Protein AF-A0A9E1ZKT2-F1 (afdb_monomer)

Structure (mmCIF, N/CA/C/O backbone):
data_AF-A0A9E1ZKT2-F1
#
_entry.id   AF-A0A9E1ZKT2-F1
#
loop_
_atom_site.group_PDB
_atom_site.id
_atom_site.type_symbol
_atom_site.label_atom_id
_atom_site.label_alt_id
_atom_site.label_comp_id
_atom_site.label_asym_id
_atom_site.label_entity_id
_atom_site.label_seq_id
_atom_site.pdbx_PDB_ins_code
_atom_site.Cartn_x
_atom_site.Cartn_y
_atom_site.Cartn_z
_atom_site.occupancy
_atom_site.B_iso_or_equiv
_atom_site.auth_seq_id
_atom_site.auth_comp_id
_atom_site.auth_asym_id
_atom_site.auth_atom_id
_atom_site.pdbx_PDB_model_num
ATOM 1 N N . ASN A 1 1 ? 23.800 2.051 -20.774 1.00 51.44 1 ASN A N 1
ATOM 2 C CA . ASN A 1 1 ? 23.208 1.427 -19.573 1.00 51.44 1 ASN A CA 1
ATOM 3 C C . ASN A 1 1 ? 21.842 2.068 -19.344 1.00 51.44 1 ASN A C 1
ATOM 5 O O . ASN A 1 1 ? 21.620 2.663 -18.301 1.00 51.44 1 ASN A O 1
ATOM 9 N N . GLU A 1 2 ? 20.989 2.055 -20.373 1.00 48.19 2 GLU A N 1
ATOM 10 C CA . GLU A 1 2 ? 19.715 2.800 -20.393 1.00 48.19 2 GLU A CA 1
ATOM 11 C C . GLU A 1 2 ? 18.655 2.097 -19.530 1.00 48.19 2 GLU A C 1
ATOM 13 O O . GLU A 1 2 ? 17.972 2.752 -18.752 1.00 48.19 2 GLU A O 1
ATOM 18 N N . ASP A 1 3 ? 18.660 0.760 -19.500 1.00 53.16 3 ASP A N 1
ATOM 19 C CA . ASP A 1 3 ? 17.770 -0.042 -18.644 1.00 53.16 3 ASP A CA 1
ATOM 20 C C . ASP A 1 3 ? 18.011 0.137 -17.132 1.00 53.16 3 ASP A C 1
ATOM 22 O O . ASP A 1 3 ? 17.152 -0.196 -16.320 1.00 53.16 3 ASP A O 1
ATOM 26 N N . ALA A 1 4 ? 19.167 0.671 -16.715 1.00 54.53 4 ALA A N 1
ATOM 27 C CA . ALA A 1 4 ? 19.498 0.837 -15.295 1.00 54.53 4 ALA A CA 1
ATOM 28 C C . ALA A 1 4 ? 18.676 1.932 -14.588 1.00 54.53 4 ALA A C 1
ATOM 30 O O . ALA A 1 4 ? 18.774 2.070 -13.370 1.00 54.53 4 ALA A O 1
ATOM 31 N N . LEU A 1 5 ? 17.889 2.713 -15.334 1.00 62.78 5 LEU A N 1
ATOM 32 C CA . LEU A 1 5 ? 17.050 3.787 -14.799 1.00 62.78 5 LEU A CA 1
ATOM 33 C C . LEU A 1 5 ? 15.563 3.413 -14.708 1.00 62.78 5 LEU A C 1
ATOM 35 O O . LEU A 1 5 ? 14.783 4.209 -14.175 1.00 62.78 5 LEU A O 1
ATOM 39 N N . SER A 1 6 ? 15.190 2.224 -15.193 1.00 75.88 6 SER A N 1
ATOM 40 C CA . SER A 1 6 ? 13.821 1.713 -15.169 1.00 75.88 6 SER A CA 1
ATOM 41 C C . SER A 1 6 ? 13.638 0.686 -14.055 1.00 75.88 6 SER A C 1
ATOM 43 O O . SER A 1 6 ? 14.309 -0.347 -14.014 1.00 75.88 6 SER A O 1
ATOM 45 N N . GLN A 1 7 ? 12.759 0.984 -13.101 1.00 82.06 7 GLN A N 1
ATOM 46 C CA . GLN A 1 7 ? 12.584 0.158 -11.906 1.00 82.06 7 GLN A CA 1
ATOM 47 C C . GLN A 1 7 ? 11.192 0.295 -11.303 1.00 82.06 7 GLN A C 1
ATOM 49 O O . GLN A 1 7 ? 10.566 1.356 -11.367 1.00 82.06 7 GLN A O 1
ATOM 54 N N . TYR A 1 8 ? 10.748 -0.767 -10.636 1.00 85.44 8 TYR A N 1
ATOM 55 C CA . TYR A 1 8 ? 9.646 -0.661 -9.688 1.00 85.44 8 TYR A CA 1
ATOM 56 C C . TYR A 1 8 ? 10.175 -0.194 -8.334 1.00 85.44 8 TYR A C 1
ATOM 58 O O . TYR A 1 8 ? 11.250 -0.592 -7.885 1.00 85.44 8 TYR A O 1
ATOM 66 N N . LEU A 1 9 ? 9.407 0.658 -7.675 1.00 85.19 9 LEU A N 1
ATOM 67 C CA . LEU A 1 9 ? 9.741 1.275 -6.409 1.00 85.19 9 LEU A CA 1
ATOM 68 C C . LEU A 1 9 ? 8.637 0.969 -5.407 1.00 85.19 9 LEU A C 1
ATOM 70 O O . LEU A 1 9 ? 7.465 1.243 -5.649 1.00 85.19 9 LEU A O 1
ATOM 74 N N . VAL A 1 10 ? 9.032 0.436 -4.260 1.00 85.88 10 VAL A N 1
ATOM 75 C CA . VAL A 1 10 ? 8.166 0.279 -3.099 1.00 85.88 10 VAL A CA 1
ATOM 76 C C . VAL A 1 10 ? 8.686 1.226 -2.031 1.00 85.88 10 VAL A C 1
ATOM 78 O O . VAL A 1 10 ? 9.847 1.137 -1.635 1.00 85.88 10 VAL A O 1
ATOM 81 N N . ILE A 1 11 ? 7.849 2.148 -1.569 1.00 84.19 11 ILE A N 1
ATOM 82 C CA . ILE A 1 11 ? 8.196 3.097 -0.515 1.00 84.19 11 ILE A CA 1
ATOM 83 C C . ILE A 1 11 ? 7.342 2.791 0.705 1.00 84.19 11 ILE A C 1
ATOM 85 O O . ILE A 1 11 ? 6.125 2.932 0.665 1.00 84.19 11 ILE A O 1
ATOM 89 N N . ALA A 1 12 ? 7.980 2.401 1.800 1.00 84.12 12 ALA A N 1
ATOM 90 C CA . ALA A 1 12 ? 7.329 2.253 3.089 1.00 84.12 12 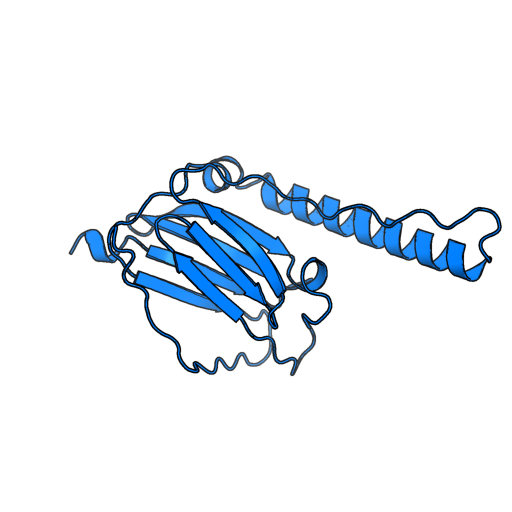ALA A CA 1
ATOM 91 C C . ALA A 1 12 ? 7.573 3.507 3.928 1.00 84.12 12 ALA A C 1
ATOM 93 O O . ALA A 1 12 ? 8.721 3.875 4.179 1.00 84.12 12 ALA A O 1
ATOM 94 N N . THR A 1 13 ? 6.510 4.161 4.387 1.00 81.31 13 THR A N 1
ATOM 95 C CA . THR A 1 13 ? 6.612 5.344 5.244 1.00 81.31 13 THR A CA 1
ATOM 96 C C . THR A 1 13 ? 5.864 5.130 6.552 1.00 81.31 13 THR A C 1
ATOM 98 O O . THR A 1 13 ? 4.819 4.480 6.598 1.00 81.31 13 THR A O 1
ATOM 101 N N . ARG A 1 14 ? 6.403 5.697 7.637 1.00 72.38 14 ARG A N 1
ATOM 102 C CA . ARG A 1 14 ? 5.731 5.763 8.948 1.00 72.38 14 ARG A CA 1
ATOM 103 C C . ARG A 1 14 ? 4.953 7.063 9.183 1.00 72.38 14 ARG A C 1
ATOM 105 O O . ARG A 1 14 ? 4.427 7.247 10.276 1.00 72.38 14 ARG A O 1
ATOM 112 N N . GLY A 1 15 ? 4.880 7.956 8.197 1.00 65.00 15 GLY A N 1
ATOM 113 C CA . GLY A 1 15 ? 4.110 9.196 8.322 1.00 65.00 15 GLY A CA 1
ATOM 114 C C . GLY A 1 15 ? 2.617 8.903 8.497 1.00 65.00 15 GLY A C 1
ATOM 115 O O . GLY A 1 15 ? 2.077 8.006 7.851 1.00 65.00 15 GLY A O 1
ATOM 116 N N . ALA A 1 16 ? 1.946 9.649 9.377 1.00 65.75 16 ALA A N 1
ATOM 117 C CA . ALA A 1 16 ? 0.506 9.547 9.627 1.00 65.75 16 ALA A CA 1
ATOM 118 C C . ALA A 1 16 ? -0.011 8.105 9.874 1.00 65.75 16 ALA A C 1
ATOM 120 O O . ALA A 1 16 ? 0.273 7.525 10.919 1.00 65.75 16 ALA A O 1
ATOM 121 N N . ASN A 1 17 ? -0.785 7.539 8.938 1.00 66.69 17 ASN A N 1
ATOM 122 C CA . ASN A 1 17 ? -1.392 6.204 9.051 1.00 66.69 17 ASN A CA 1
ATOM 123 C C . ASN A 1 17 ? -0.498 5.097 8.469 1.00 66.69 17 ASN A C 1
ATOM 125 O O . ASN A 1 17 ? -0.950 3.970 8.313 1.00 66.69 17 ASN A O 1
ATOM 129 N N . GLY A 1 18 ? 0.760 5.392 8.147 1.00 78.06 18 GLY A N 1
ATOM 130 C CA . GLY A 1 18 ? 1.648 4.436 7.503 1.00 78.06 18 GLY A CA 1
ATOM 131 C C . GLY A 1 18 ? 1.248 4.179 6.054 1.00 78.06 18 GLY A C 1
ATOM 132 O O . GLY A 1 18 ? 0.132 3.750 5.756 1.00 78.06 18 GLY A O 1
ATOM 133 N N . HIS A 1 19 ? 2.174 4.440 5.144 1.00 83.88 19 HIS A N 1
ATOM 134 C CA . HIS A 1 19 ? 1.920 4.332 3.714 1.00 83.88 19 HIS A CA 1
ATOM 135 C C . HIS A 1 19 ? 2.828 3.276 3.112 1.00 83.88 19 HIS A C 1
ATOM 137 O O . HIS A 1 19 ? 4.021 3.229 3.423 1.00 83.88 19 HIS A O 1
ATOM 143 N N . ILE A 1 20 ? 2.268 2.460 2.228 1.00 87.62 20 ILE A N 1
ATOM 144 C CA . ILE A 1 20 ? 3.036 1.667 1.281 1.00 87.62 20 ILE A CA 1
ATOM 145 C C . ILE A 1 20 ? 2.709 2.217 -0.098 1.00 87.62 20 ILE A C 1
ATOM 147 O O . ILE A 1 20 ? 1.606 2.045 -0.601 1.00 87.62 20 ILE A O 1
ATOM 151 N N . VAL A 1 21 ? 3.670 2.913 -0.691 1.00 85.62 21 VAL A N 1
ATOM 152 C CA . VAL A 1 21 ? 3.542 3.455 -2.039 1.00 85.62 21 VAL A CA 1
ATOM 153 C C . VAL A 1 21 ? 4.199 2.484 -3.000 1.00 85.62 21 VAL A C 1
ATOM 155 O O . VAL A 1 21 ? 5.368 2.142 -2.830 1.00 85.62 21 VAL A O 1
ATOM 158 N N . PHE A 1 22 ? 3.470 2.066 -4.024 1.00 86.38 22 PHE A N 1
ATOM 159 C CA . PHE A 1 22 ? 4.059 1.403 -5.179 1.00 86.38 22 PHE A CA 1
ATOM 160 C C . PHE A 1 22 ? 4.181 2.402 -6.314 1.00 86.38 22 PHE A C 1
ATOM 162 O O . PHE A 1 22 ? 3.258 3.163 -6.565 1.00 86.38 22 PHE A O 1
ATOM 169 N N . SER A 1 23 ? 5.299 2.408 -7.018 1.00 86.06 23 SER A N 1
ATOM 170 C CA . SER A 1 23 ? 5.522 3.293 -8.150 1.00 86.06 23 SER A CA 1
ATOM 171 C C . SER A 1 23 ? 6.466 2.636 -9.148 1.00 86.06 23 SER A C 1
ATOM 173 O O . SER A 1 23 ? 7.115 1.630 -8.870 1.00 86.06 23 SER A O 1
ATOM 175 N N . SER A 1 24 ? 6.545 3.214 -10.331 1.00 85.69 24 SER A N 1
ATOM 176 C CA . SER A 1 24 ? 7.517 2.893 -11.356 1.00 85.69 24 SER A CA 1
ATOM 177 C C . SER A 1 24 ? 8.297 4.147 -11.693 1.00 85.69 24 SER A C 1
ATOM 179 O O . SER A 1 24 ? 7.773 5.265 -11.710 1.00 85.69 24 SER A O 1
ATOM 181 N N . MET A 1 25 ? 9.571 3.941 -11.965 1.00 84.19 25 MET A N 1
ATOM 182 C CA . MET A 1 25 ? 10.481 4.954 -12.444 1.00 84.19 25 MET A CA 1
ATOM 183 C C . MET A 1 25 ? 10.961 4.516 -13.819 1.00 84.19 25 MET A C 1
ATOM 185 O O . MET A 1 25 ? 11.337 3.362 -13.975 1.00 84.19 25 MET A O 1
ATOM 189 N N . GLU A 1 26 ? 10.923 5.418 -14.793 1.00 82.12 26 GLU A N 1
ATOM 190 C CA . GLU A 1 26 ? 11.485 5.235 -16.135 1.00 82.12 26 GLU A CA 1
ATOM 191 C C . GLU A 1 26 ? 12.383 6.442 -16.406 1.00 82.12 26 GLU A C 1
ATOM 193 O O . GLU A 1 26 ? 11.964 7.585 -16.190 1.00 82.12 26 GLU A O 1
ATOM 198 N N . ASP A 1 27 ? 13.634 6.201 -16.799 1.00 79.06 27 ASP A N 1
ATOM 199 C CA . ASP A 1 27 ? 14.641 7.248 -17.029 1.00 79.06 27 ASP A CA 1
ATOM 200 C C . ASP A 1 27 ? 14.794 8.231 -15.852 1.00 79.06 27 ASP A C 1
ATOM 202 O O . ASP A 1 27 ? 14.941 9.446 -16.024 1.00 79.06 27 ASP A O 1
ATOM 206 N N . GLY A 1 28 ? 14.717 7.714 -14.620 1.00 76.81 28 GLY A N 1
ATOM 207 C CA . GLY A 1 28 ? 14.841 8.517 -13.400 1.00 76.81 28 GLY A CA 1
ATOM 208 C C . GLY A 1 28 ? 13.607 9.360 -13.052 1.00 76.81 28 GLY A C 1
ATOM 209 O O . GLY A 1 28 ? 13.658 10.158 -12.115 1.00 76.81 28 GLY A O 1
ATOM 210 N N . LYS A 1 29 ? 12.492 9.205 -13.777 1.00 79.19 29 LYS A N 1
ATOM 211 C CA . LYS A 1 29 ? 11.237 9.931 -13.537 1.00 79.19 29 LYS A CA 1
ATOM 212 C C . LYS A 1 29 ? 10.153 8.980 -13.056 1.00 79.19 29 LYS A C 1
ATOM 214 O O . LYS A 1 29 ? 9.943 7.936 -13.665 1.00 79.19 29 LYS A O 1
ATOM 219 N N . LEU A 1 30 ? 9.436 9.359 -11.999 1.00 80.25 30 LEU A N 1
ATOM 220 C CA . LEU A 1 30 ? 8.245 8.624 -11.569 1.00 80.25 30 LEU A CA 1
ATOM 221 C C . LEU A 1 30 ? 7.195 8.679 -12.683 1.00 80.25 30 LEU A C 1
ATOM 223 O O . LEU A 1 30 ? 6.882 9.762 -13.183 1.00 80.25 30 LEU A O 1
ATOM 227 N N . ARG A 1 31 ? 6.688 7.513 -13.083 1.00 81.06 31 ARG A N 1
ATOM 228 C CA . ARG A 1 31 ? 5.701 7.387 -14.161 1.00 81.06 31 ARG A CA 1
ATOM 229 C C . ARG A 1 31 ? 4.306 7.156 -13.642 1.00 81.06 31 ARG A C 1
ATOM 231 O O . ARG A 1 31 ? 3.400 7.774 -14.169 1.00 81.06 31 ARG A O 1
ATOM 238 N N . ASN A 1 32 ? 4.161 6.334 -12.610 1.00 83.38 32 ASN A N 1
ATOM 239 C CA . ASN A 1 32 ? 2.885 6.050 -11.966 1.00 83.38 32 ASN A CA 1
ATOM 240 C C . ASN A 1 32 ? 3.026 6.034 -10.441 1.00 83.38 32 ASN A C 1
ATOM 242 O O . ASN A 1 32 ? 4.122 6.206 -9.905 1.00 83.38 32 ASN A O 1
ATOM 246 N N . GLY A 1 33 ? 1.934 5.795 -9.727 1.00 77.62 33 GLY A N 1
ATOM 247 C CA . GLY A 1 33 ? 2.014 5.518 -8.302 1.00 77.62 33 GLY A CA 1
ATOM 248 C C . GLY A 1 33 ? 0.679 5.094 -7.718 1.00 77.62 33 GLY A C 1
ATOM 249 O O . GLY A 1 33 ? -0.353 5.614 -8.114 1.00 77.62 33 GLY A O 1
ATOM 250 N N . ILE A 1 34 ? 0.699 4.182 -6.759 1.00 80.31 34 ILE A N 1
ATOM 251 C CA . ILE A 1 34 ? -0.441 3.836 -5.910 1.00 80.31 34 ILE A CA 1
ATOM 252 C C . ILE A 1 34 ? -0.017 4.130 -4.472 1.00 80.31 34 ILE A C 1
ATOM 254 O O . ILE A 1 34 ? 1.140 3.907 -4.120 1.00 80.31 34 ILE A O 1
ATOM 258 N N . ASP A 1 35 ? -0.934 4.619 -3.645 1.00 82.94 35 ASP A N 1
ATOM 259 C CA . ASP A 1 35 ? -0.679 4.902 -2.232 1.00 82.94 35 ASP A CA 1
ATOM 260 C C . ASP A 1 35 ? -1.635 4.074 -1.370 1.00 82.94 35 ASP A C 1
ATOM 262 O O . ASP A 1 35 ? -2.828 4.375 -1.283 1.00 82.94 35 ASP A O 1
ATOM 266 N N . SER A 1 36 ? -1.109 3.012 -0.761 1.00 86.31 36 SER A N 1
ATOM 267 C CA . SER A 1 36 ? -1.862 2.087 0.081 1.00 86.31 36 SER A CA 1
ATOM 268 C C . SER A 1 36 ? -1.723 2.483 1.556 1.00 86.31 36 SER A C 1
ATOM 270 O O . SER A 1 36 ? -0.626 2.514 2.123 1.00 86.31 36 SER A O 1
ATOM 272 N N . TYR A 1 37 ? -2.854 2.734 2.215 1.00 86.06 37 TYR A N 1
ATOM 273 C CA . TYR A 1 37 ? -2.915 3.164 3.615 1.00 86.06 37 TYR A CA 1
ATOM 274 C C . TYR A 1 37 ? -2.873 1.936 4.532 1.00 86.06 37 TYR A C 1
ATOM 276 O O . TYR A 1 37 ? -3.905 1.374 4.902 1.00 86.06 37 TYR A O 1
ATOM 284 N N . ALA A 1 38 ? -1.665 1.487 4.877 1.00 87.44 38 ALA A N 1
ATOM 285 C CA . ALA A 1 38 ? -1.433 0.164 5.453 1.00 87.44 38 ALA A CA 1
ATOM 286 C C . ALA A 1 38 ? -2.080 -0.046 6.828 1.00 87.44 38 ALA A C 1
ATOM 288 O O . ALA A 1 38 ? -2.637 -1.112 7.057 1.00 87.44 38 ALA A O 1
ATOM 289 N N . ASN A 1 39 ? -2.097 0.955 7.716 1.00 83.81 39 ASN A N 1
ATOM 290 C CA . ASN A 1 39 ? -2.782 0.834 9.016 1.00 83.81 39 ASN A CA 1
ATOM 291 C C . ASN A 1 39 ? -4.296 0.608 8.892 1.00 83.81 39 ASN A C 1
ATOM 293 O O . ASN A 1 39 ? -4.903 0.065 9.808 1.00 83.81 39 ASN A O 1
ATOM 297 N N . TYR A 1 40 ? -4.895 0.995 7.763 1.00 82.62 40 TYR A N 1
ATOM 298 C CA . TYR A 1 40 ? -6.301 0.719 7.487 1.00 82.62 40 TYR A CA 1
ATOM 299 C C . TYR A 1 40 ? -6.510 -0.678 6.881 1.00 82.62 40 TYR A C 1
ATOM 301 O O . TYR A 1 40 ? -7.442 -1.383 7.256 1.00 82.62 40 TYR A O 1
ATOM 309 N N . LEU A 1 41 ? -5.651 -1.075 5.940 1.00 86.69 41 LEU A N 1
ATOM 310 C CA . LEU A 1 41 ? -5.804 -2.315 5.166 1.00 86.69 41 LEU A CA 1
ATOM 311 C C . LEU A 1 41 ? -5.306 -3.554 5.923 1.00 86.69 41 LEU A C 1
ATOM 313 O O . LEU A 1 41 ? -5.808 -4.657 5.725 1.00 86.69 41 LEU A O 1
ATOM 317 N N . ASP A 1 42 ? -4.335 -3.366 6.810 1.00 90.06 42 ASP A N 1
ATOM 318 C CA . ASP A 1 42 ? -3.785 -4.387 7.687 1.00 90.06 42 ASP A CA 1
ATOM 319 C C . ASP A 1 42 ? -3.979 -3.964 9.152 1.00 90.06 42 ASP A C 1
ATOM 321 O O . ASP A 1 42 ? -3.226 -3.131 9.664 1.00 90.06 42 ASP A O 1
ATOM 325 N N . PRO A 1 43 ? -4.936 -4.579 9.871 1.00 85.88 43 PRO A N 1
ATOM 326 C CA . PRO A 1 43 ? -5.206 -4.271 11.276 1.00 85.88 43 PRO A CA 1
ATOM 327 C C . PRO A 1 43 ? -4.014 -4.497 12.217 1.00 85.88 43 PRO A C 1
ATOM 329 O O . PRO A 1 43 ? -4.036 -4.052 13.364 1.00 85.88 43 PRO A O 1
ATOM 332 N N . LYS A 1 44 ? -2.986 -5.234 11.775 1.00 90.25 44 LYS A N 1
ATOM 333 C CA . LYS A 1 44 ? -1.763 -5.482 12.549 1.00 90.25 44 LYS A CA 1
ATOM 334 C C . LYS A 1 44 ? -0.676 -4.455 12.259 1.00 90.25 44 LYS A C 1
ATOM 336 O O . LYS A 1 44 ? 0.349 -4.474 12.941 1.00 90.25 44 LYS A O 1
ATOM 341 N N . PHE A 1 45 ? -0.868 -3.585 11.271 1.00 89.31 45 PHE A N 1
ATOM 342 C CA . PHE A 1 45 ? 0.125 -2.594 10.909 1.00 89.31 45 PHE A CA 1
ATOM 343 C C . PHE A 1 45 ? 0.201 -1.493 11.964 1.00 89.31 45 PHE A C 1
ATOM 345 O O . PHE A 1 45 ? -0.789 -0.856 12.316 1.00 89.31 45 PHE A O 1
ATOM 352 N N . GLN A 1 46 ? 1.405 -1.247 12.460 1.00 88.06 46 GLN A N 1
ATOM 353 C CA . GLN A 1 46 ? 1.654 -0.362 13.590 1.00 88.06 46 GLN A CA 1
ATOM 354 C C . GLN A 1 46 ? 2.530 0.821 13.179 1.00 88.06 46 GLN A C 1
ATOM 356 O O . GLN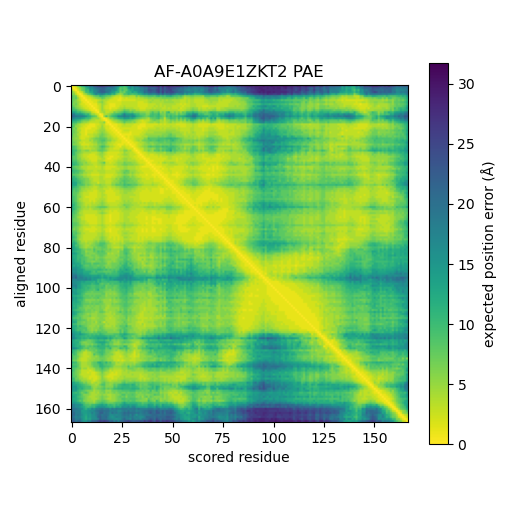 A 1 46 ? 3.630 0.643 12.659 1.00 88.06 46 GLN A O 1
ATOM 361 N N . VAL A 1 47 ? 2.058 2.044 13.424 1.00 82.94 47 VAL A N 1
ATOM 362 C CA . VAL A 1 47 ? 2.769 3.279 13.046 1.00 82.94 47 VAL A CA 1
ATOM 363 C C . VAL A 1 47 ? 3.619 3.856 14.174 1.00 82.94 47 VAL A C 1
ATOM 365 O O . VAL A 1 47 ? 4.411 4.760 13.929 1.00 82.94 47 VAL A O 1
ATOM 368 N N . GLN A 1 48 ? 3.496 3.360 15.406 1.00 83.00 48 GLN A N 1
ATOM 369 C CA . GLN A 1 48 ? 4.200 3.883 16.579 1.00 83.00 48 GLN A CA 1
ATOM 370 C C . GLN A 1 48 ? 5.706 3.580 16.582 1.00 83.00 48 GLN A C 1
ATOM 372 O O . GLN A 1 48 ? 6.197 2.697 15.879 1.00 83.00 48 GLN A O 1
ATOM 377 N N . ASN A 1 49 ? 6.461 4.335 17.386 1.00 80.44 49 ASN A N 1
ATOM 378 C CA . ASN A 1 49 ? 7.905 4.136 17.516 1.00 80.44 49 ASN A CA 1
ATOM 379 C C . ASN A 1 49 ? 8.206 2.748 18.095 1.00 80.44 49 ASN A C 1
ATOM 381 O O . ASN A 1 49 ? 7.540 2.304 19.027 1.00 80.44 49 ASN A O 1
ATOM 385 N N . GLY A 1 50 ? 9.218 2.077 17.538 1.00 80.75 50 GLY A N 1
ATOM 386 C CA . GLY A 1 50 ? 9.594 0.714 17.927 1.00 80.75 50 GLY A CA 1
ATOM 387 C C . GLY A 1 50 ? 8.699 -0.390 17.351 1.00 80.75 50 GLY A C 1
ATOM 388 O O . GLY A 1 50 ? 8.965 -1.563 17.604 1.00 80.75 50 GLY A O 1
ATOM 389 N N . ALA A 1 51 ? 7.670 -0.051 16.565 1.00 85.69 51 ALA A N 1
ATOM 390 C CA . ALA A 1 51 ? 6.861 -1.041 15.866 1.00 85.69 51 ALA A CA 1
ATOM 391 C C . ALA A 1 51 ? 7.691 -1.820 14.834 1.00 85.69 51 ALA A C 1
ATOM 393 O O . ALA A 1 51 ? 8.539 -1.258 14.141 1.00 85.69 51 ALA A O 1
ATOM 394 N N . THR A 1 52 ? 7.397 -3.113 14.705 1.00 87.62 52 THR A N 1
ATOM 395 C CA . THR A 1 52 ? 7.947 -3.972 13.652 1.00 87.62 52 THR A CA 1
ATOM 396 C C . THR A 1 52 ? 6.813 -4.386 12.729 1.00 87.62 52 THR A C 1
ATOM 398 O O . THR A 1 52 ? 5.909 -5.101 13.151 1.00 87.62 52 THR A O 1
ATOM 401 N N . ASN A 1 53 ? 6.885 -3.960 11.469 1.00 87.19 53 ASN A N 1
ATOM 402 C CA . ASN A 1 53 ? 5.978 -4.401 10.415 1.00 87.19 53 ASN A CA 1
ATOM 403 C C . ASN A 1 53 ? 6.751 -5.246 9.409 1.00 87.19 53 ASN A C 1
ATOM 405 O O . ASN A 1 53 ? 7.897 -4.939 9.081 1.00 87.19 53 ASN A O 1
ATOM 409 N N . ARG A 1 54 ? 6.117 -6.297 8.897 1.00 89.56 54 ARG A N 1
ATOM 410 C CA . ARG A 1 54 ? 6.668 -7.103 7.804 1.00 89.56 54 ARG A CA 1
ATOM 411 C C . ARG A 1 54 ? 6.089 -6.612 6.495 1.00 89.56 54 ARG A C 1
ATOM 413 O O . ARG A 1 54 ? 4.874 -6.530 6.391 1.00 89.56 54 ARG A O 1
ATOM 420 N N . LEU A 1 55 ? 6.938 -6.342 5.513 1.00 87.62 55 LEU A N 1
ATOM 421 C CA . LEU A 1 55 ? 6.535 -6.017 4.149 1.00 87.62 55 LEU A CA 1
ATOM 422 C C . LEU A 1 55 ? 6.960 -7.159 3.228 1.00 87.62 55 LEU A C 1
ATOM 424 O O . LEU A 1 55 ? 8.077 -7.664 3.321 1.00 87.62 55 LEU A O 1
ATOM 428 N N . THR A 1 56 ? 6.069 -7.582 2.342 1.00 87.94 56 THR A N 1
ATOM 429 C CA . THR A 1 56 ? 6.376 -8.579 1.317 1.00 87.94 56 THR A CA 1
ATOM 430 C C . THR A 1 56 ? 5.748 -8.145 0.008 1.00 87.94 56 THR A C 1
ATOM 432 O O . THR A 1 56 ? 4.569 -7.809 -0.034 1.00 87.94 56 THR A O 1
ATOM 435 N N . VAL A 1 57 ? 6.538 -8.166 -1.062 1.00 85.50 57 VAL A N 1
ATOM 436 C CA . VAL A 1 57 ? 6.059 -7.905 -2.419 1.00 85.50 57 VAL A CA 1
ATOM 437 C C . VAL A 1 57 ? 6.350 -9.129 -3.270 1.00 85.50 57 VAL A C 1
ATOM 439 O O . VAL A 1 57 ? 7.476 -9.630 -3.297 1.00 85.50 57 VAL A O 1
ATOM 442 N N . VAL A 1 58 ? 5.308 -9.633 -3.921 1.00 84.62 58 VAL A N 1
ATOM 443 C CA . VAL A 1 58 ? 5.337 -10.846 -4.738 1.00 84.62 58 VAL A CA 1
ATOM 444 C C . VAL A 1 58 ? 5.059 -10.458 -6.181 1.00 84.62 58 VAL A C 1
ATOM 446 O O . VAL A 1 58 ? 3.973 -9.969 -6.476 1.00 84.62 58 VAL A O 1
ATOM 449 N N . GLY A 1 59 ? 6.025 -10.681 -7.071 1.00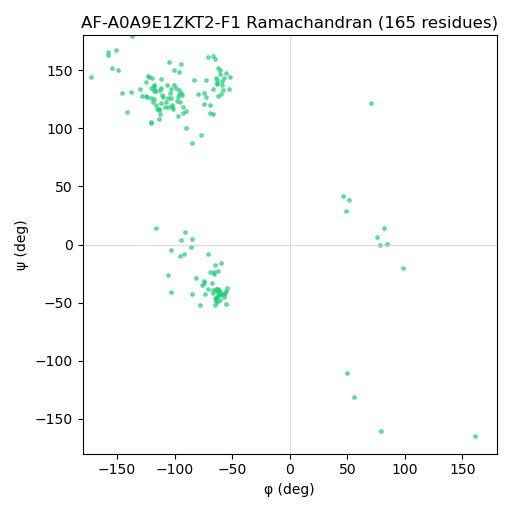 80.69 59 GLY A N 1
ATOM 450 C CA . GLY A 1 59 ? 5.835 -10.532 -8.515 1.00 80.69 59 GLY A CA 1
ATOM 451 C C . GLY A 1 59 ? 5.482 -11.871 -9.165 1.00 80.69 59 GLY A C 1
ATOM 452 O O . GLY A 1 59 ? 6.166 -12.865 -8.933 1.00 80.69 59 GLY A O 1
ATOM 453 N N . ARG A 1 60 ? 4.422 -11.922 -9.977 1.00 82.88 60 ARG A N 1
ATOM 454 C CA . ARG A 1 60 ? 4.058 -13.082 -10.810 1.00 82.88 60 ARG A CA 1
ATOM 455 C C . ARG A 1 60 ? 3.542 -12.596 -12.160 1.00 82.88 60 ARG A C 1
ATOM 457 O O . ARG A 1 60 ? 2.478 -11.982 -12.221 1.00 82.88 60 ARG A O 1
ATOM 464 N N . GLY A 1 61 ? 4.275 -12.885 -13.236 1.00 81.62 61 GLY A N 1
ATOM 465 C CA . GLY A 1 61 ? 3.977 -12.305 -14.547 1.00 81.62 61 GLY A CA 1
ATOM 466 C C . GLY A 1 61 ? 3.966 -10.775 -14.464 1.00 81.62 61 GLY A C 1
ATOM 467 O O . GLY A 1 61 ? 4.864 -10.180 -13.875 1.00 81.62 61 GLY A O 1
ATOM 468 N N . ASN A 1 62 ? 2.927 -10.130 -14.992 1.00 84.25 62 ASN A N 1
ATOM 469 C CA . ASN A 1 62 ? 2.756 -8.677 -14.910 1.00 84.25 62 ASN A CA 1
ATOM 470 C C . ASN A 1 62 ? 2.089 -8.191 -13.609 1.00 84.25 62 ASN A C 1
ATOM 472 O O . ASN A 1 62 ? 1.829 -6.998 -13.483 1.00 84.25 62 ASN A O 1
ATOM 476 N N . THR A 1 63 ? 1.819 -9.071 -12.644 1.00 85.12 63 THR A N 1
ATOM 477 C CA . THR A 1 63 ? 1.130 -8.708 -11.401 1.00 85.12 63 THR A CA 1
ATOM 478 C C . THR A 1 63 ? 2.104 -8.617 -10.236 1.00 85.12 63 THR A C 1
ATOM 480 O O . THR A 1 63 ? 2.861 -9.548 -9.961 1.00 85.12 63 THR A O 1
ATOM 483 N N . LEU A 1 64 ? 2.035 -7.512 -9.500 1.00 86.06 64 LEU A N 1
ATOM 484 C CA . LEU A 1 64 ? 2.705 -7.308 -8.224 1.00 86.06 64 LEU A CA 1
ATOM 485 C C . LEU A 1 64 ? 1.6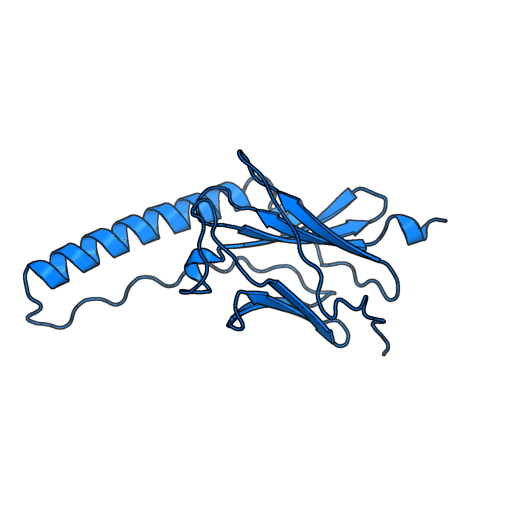65 -7.285 -7.108 1.00 86.06 64 LEU A C 1
ATOM 487 O O . LEU A 1 64 ? 0.703 -6.527 -7.158 1.00 86.06 64 LEU A O 1
ATOM 491 N N . THR A 1 65 ? 1.857 -8.105 -6.083 1.00 89.06 65 THR A N 1
ATOM 492 C CA . THR A 1 65 ? 0.970 -8.171 -4.916 1.00 89.06 65 THR A CA 1
ATOM 493 C C . THR A 1 65 ? 1.724 -7.748 -3.668 1.00 89.06 65 THR A C 1
ATOM 495 O O . THR A 1 65 ? 2.835 -8.221 -3.417 1.00 89.06 65 THR A O 1
ATOM 498 N N . ILE A 1 66 ? 1.120 -6.859 -2.886 1.00 89.56 66 ILE A N 1
ATOM 499 C CA . ILE A 1 66 ? 1.739 -6.216 -1.730 1.00 89.56 66 ILE A CA 1
ATOM 500 C C . ILE A 1 66 ? 1.066 -6.726 -0.464 1.00 89.56 66 ILE A C 1
ATOM 502 O O . ILE A 1 66 ? -0.158 -6.690 -0.329 1.00 89.56 66 ILE A O 1
ATOM 506 N N . PHE A 1 67 ? 1.887 -7.173 0.479 1.00 91.19 67 PHE A N 1
ATOM 507 C CA . PHE A 1 67 ? 1.449 -7.681 1.766 1.00 91.19 67 PHE A CA 1
ATOM 508 C C . PHE A 1 67 ? 2.129 -6.933 2.903 1.00 91.19 67 PHE A C 1
ATOM 510 O O . PHE A 1 67 ? 3.346 -6.730 2.876 1.00 91.19 67 PHE A O 1
ATOM 517 N N . THR A 1 68 ? 1.370 -6.642 3.954 1.00 91.75 68 THR A N 1
ATOM 518 C CA . THR A 1 68 ? 1.924 -6.267 5.255 1.00 91.75 68 THR A CA 1
ATOM 519 C C . THR A 1 68 ? 1.474 -7.244 6.325 1.00 91.75 68 THR A C 1
ATOM 521 O O . THR A 1 68 ? 0.332 -7.684 6.336 1.00 91.75 68 THR A O 1
ATOM 524 N N . ASN A 1 69 ? 2.398 -7.680 7.182 1.00 92.50 69 ASN A N 1
ATOM 525 C CA . ASN A 1 69 ? 2.141 -8.640 8.266 1.00 92.50 69 ASN A CA 1
ATOM 526 C C . ASN A 1 69 ? 1.368 -9.912 7.833 1.00 92.50 69 ASN A C 1
ATOM 528 O O . ASN A 1 69 ? 0.677 -10.540 8.640 1.00 92.50 69 ASN A O 1
ATOM 532 N N . GLY A 1 70 ? 1.518 -10.315 6.564 1.00 91.00 70 GLY A N 1
ATOM 533 C CA . GLY A 1 70 ? 0.829 -11.454 5.945 1.00 91.00 70 GLY A CA 1
ATOM 534 C C . GLY A 1 70 ? -0.574 -11.160 5.393 1.00 91.00 70 GLY A C 1
ATOM 535 O O . GLY A 1 70 ? -1.200 -12.067 4.855 1.00 91.00 70 GLY A O 1
ATOM 536 N N . VAL A 1 71 ? -1.066 -9.927 5.505 1.00 92.88 71 VAL A N 1
ATOM 537 C CA . VAL A 1 71 ? -2.329 -9.444 4.932 1.00 92.88 71 VAL A CA 1
ATOM 538 C C . VAL A 1 71 ? -2.047 -8.805 3.576 1.00 92.88 71 VAL A C 1
ATOM 540 O O . VAL A 1 71 ? -1.165 -7.957 3.475 1.00 92.88 71 VAL A O 1
ATOM 543 N N . GLN A 1 72 ? -2.771 -9.212 2.531 1.00 92.88 72 GLN A N 1
ATOM 544 C CA . GLN A 1 72 ? -2.709 -8.541 1.231 1.00 92.88 72 GLN A CA 1
ATOM 545 C C . GLN A 1 72 ? -3.355 -7.164 1.362 1.00 92.88 72 GLN A C 1
ATOM 547 O O . GLN A 1 72 ? -4.536 -7.078 1.688 1.00 92.88 72 GLN A O 1
ATOM 552 N N . ILE A 1 73 ? -2.588 -6.111 1.096 1.00 89.94 73 ILE A N 1
ATOM 553 C CA . ILE A 1 73 ? -3.081 -4.733 1.159 1.00 89.94 73 ILE A CA 1
ATOM 554 C C . ILE A 1 73 ? -3.295 -4.136 -0.228 1.00 89.94 73 ILE A C 1
ATOM 556 O O . ILE A 1 73 ? -4.131 -3.255 -0.372 1.00 89.94 73 ILE A O 1
ATOM 560 N N . ASP A 1 74 ? -2.581 -4.615 -1.250 1.00 88.88 74 ASP A N 1
ATOM 561 C CA . ASP A 1 74 ? -2.747 -4.084 -2.601 1.00 88.88 74 ASP A CA 1
ATOM 562 C C . ASP A 1 74 ? -2.295 -5.053 -3.697 1.00 88.88 74 ASP A C 1
ATOM 564 O O . ASP A 1 74 ? -1.589 -6.039 -3.445 1.00 88.88 74 ASP A O 1
ATOM 568 N N . GLN A 1 75 ? -2.701 -4.754 -4.928 1.00 88.81 75 GLN A N 1
ATOM 569 C CA . GLN A 1 75 ? -2.292 -5.450 -6.136 1.00 88.81 75 GLN A CA 1
ATOM 570 C C . GLN A 1 75 ? -2.192 -4.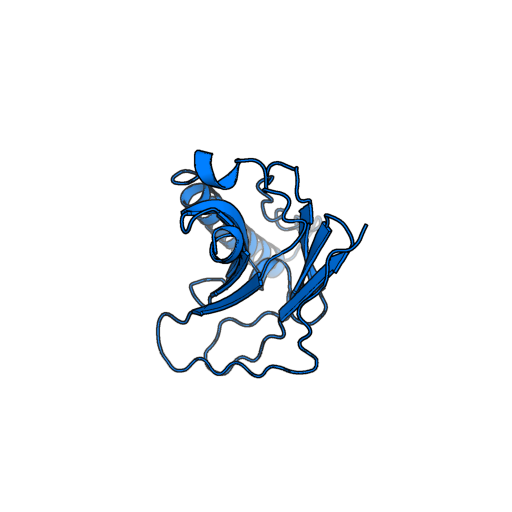477 -7.314 1.00 88.81 75 GLN A C 1
ATOM 572 O O . GLN A 1 75 ? -3.140 -3.766 -7.630 1.00 88.81 75 GLN A O 1
ATOM 577 N N . VAL A 1 76 ? -1.066 -4.526 -8.021 1.00 85.25 76 VAL A N 1
ATOM 578 C CA . VAL A 1 76 ? -0.808 -3.738 -9.227 1.00 85.25 76 VAL A CA 1
ATOM 579 C C . VAL A 1 76 ? -0.606 -4.666 -10.403 1.00 85.25 76 VAL A C 1
ATOM 581 O O . VAL A 1 76 ? 0.152 -5.629 -10.313 1.00 85.25 76 VAL A O 1
ATOM 584 N N . VAL A 1 77 ? -1.253 -4.353 -11.517 1.00 86.19 77 VAL A N 1
ATOM 585 C CA . VAL A 1 77 ? -1.038 -5.032 -12.791 1.00 86.19 77 VAL A CA 1
ATOM 586 C C . VAL A 1 77 ? -0.295 -4.067 -13.705 1.00 86.19 77 VAL A C 1
ATOM 588 O O . VAL A 1 77 ? -0.764 -2.971 -14.001 1.00 86.19 77 VAL A O 1
ATO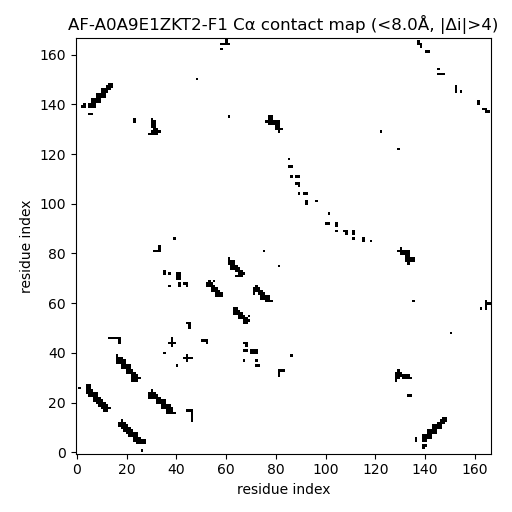M 591 N N . ALA A 1 78 ? 0.907 -4.445 -14.123 1.00 83.25 78 ALA A N 1
ATOM 592 C CA . ALA A 1 78 ? 1.654 -3.686 -15.107 1.00 83.25 78 ALA A CA 1
ATOM 593 C C . ALA A 1 78 ? 0.935 -3.734 -16.464 1.00 83.25 78 ALA A C 1
ATOM 595 O O . ALA A 1 78 ? 0.493 -4.798 -16.908 1.00 83.25 78 ALA A O 1
ATOM 596 N N . GLY A 1 79 ? 0.823 -2.571 -17.100 1.00 81.50 79 GLY A N 1
ATOM 597 C CA . GLY A 1 79 ? -0.048 -2.296 -18.241 1.00 81.50 79 GLY A CA 1
ATOM 598 C C . GLY A 1 79 ? -1.362 -1.606 -17.860 1.00 81.50 79 GLY A C 1
ATOM 599 O O . GLY A 1 79 ? -1.943 -0.937 -18.708 1.00 81.50 79 GLY A O 1
ATOM 600 N N . ASP A 1 80 ? -1.796 -1.689 -16.597 1.00 82.81 80 ASP A N 1
ATOM 601 C CA . ASP A 1 80 ? -3.052 -1.078 -16.160 1.00 82.81 80 ASP A CA 1
ATOM 602 C C . ASP A 1 80 ? -2.838 0.319 -15.565 1.00 82.81 80 ASP A C 1
ATOM 604 O O . ASP A 1 80 ? -1.771 0.663 -15.031 1.00 82.81 80 ASP A O 1
ATOM 608 N N . GLN A 1 81 ? -3.900 1.124 -15.630 1.00 81.31 81 GLN A N 1
ATOM 609 C CA . GLN A 1 81 ? -3.993 2.392 -14.917 1.00 81.31 81 GLN A CA 1
ATOM 610 C C . GLN A 1 81 ? -4.361 2.143 -13.447 1.00 81.31 81 GLN A C 1
ATOM 612 O O . GLN A 1 81 ? -5.347 1.450 -13.174 1.00 81.31 81 GLN A O 1
ATOM 617 N N . PRO A 1 82 ? -3.625 2.724 -12.487 1.00 74.75 82 PRO A N 1
ATOM 618 C CA . PRO A 1 82 ? -3.976 2.629 -11.078 1.00 74.75 82 PRO A CA 1
ATOM 619 C C . PRO A 1 82 ? -5.359 3.207 -10.769 1.00 74.75 82 PRO A C 1
ATOM 621 O O . PRO A 1 82 ? -5.671 4.355 -11.102 1.00 74.75 82 PRO A O 1
ATOM 624 N N . VAL A 1 83 ? -6.176 2.426 -10.063 1.00 75.94 83 VAL A N 1
ATOM 625 C CA . VAL A 1 83 ? -7.483 2.860 -9.561 1.00 75.94 83 VAL A CA 1
ATOM 626 C C . VAL A 1 83 ? -7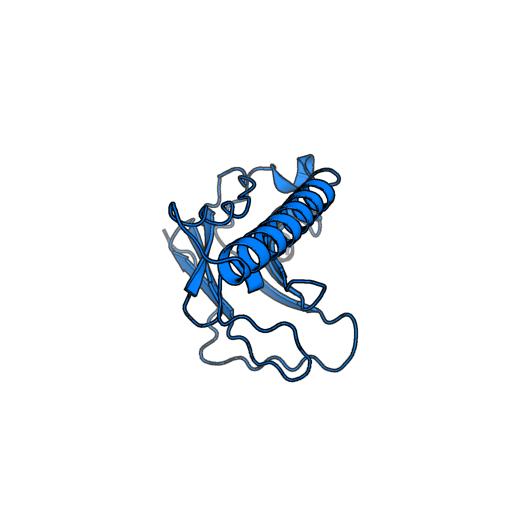.328 3.326 -8.120 1.00 75.94 83 VAL A C 1
ATOM 628 O O . VAL A 1 83 ? -6.718 2.641 -7.303 1.00 75.94 83 VAL A O 1
ATOM 631 N N . LEU A 1 84 ? -7.901 4.486 -7.788 1.00 76.06 84 LEU A N 1
ATOM 632 C CA . LEU A 1 84 ? -7.961 4.922 -6.398 1.00 76.06 84 LEU A CA 1
ATOM 633 C C . LEU A 1 84 ? -8.927 4.037 -5.607 1.00 76.06 84 LEU A C 1
ATOM 635 O O . 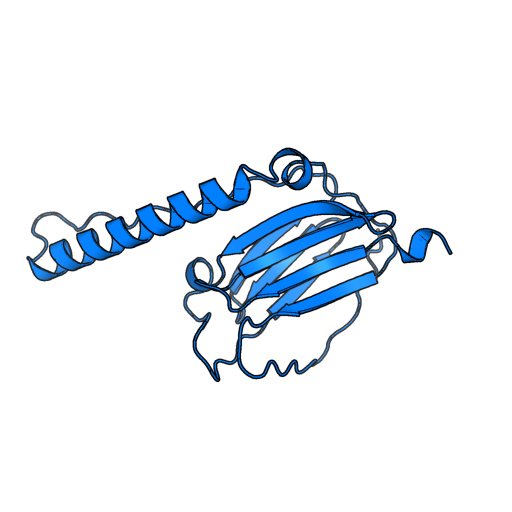LEU A 1 84 ? -10.142 4.106 -5.796 1.00 76.06 84 LEU A O 1
ATOM 639 N N . THR A 1 85 ? -8.390 3.268 -4.672 1.00 76.12 85 THR A N 1
ATOM 640 C CA . THR A 1 85 ? -9.156 2.505 -3.689 1.00 76.12 85 THR A CA 1
ATOM 641 C C . THR A 1 85 ? -9.339 3.330 -2.420 1.00 76.12 85 THR A C 1
ATOM 643 O O . THR A 1 85 ? -8.379 3.709 -1.751 1.00 76.12 85 THR A O 1
ATOM 646 N N . LEU A 1 86 ? -10.595 3.624 -2.082 1.00 81.69 86 LEU A N 1
ATOM 647 C CA . LEU A 1 86 ? -10.952 4.291 -0.832 1.00 81.69 86 LEU A CA 1
ATOM 648 C C . LEU A 1 86 ? -11.352 3.261 0.234 1.00 81.69 86 LEU A C 1
ATOM 650 O O . LEU A 1 86 ? -11.929 2.226 -0.106 1.00 81.69 86 LEU A O 1
ATOM 654 N N . PRO A 1 87 ? -11.099 3.547 1.523 1.00 80.94 87 PRO A N 1
ATOM 655 C CA . PRO A 1 87 ? -11.566 2.714 2.621 1.00 80.94 87 PRO A CA 1
ATOM 656 C C . PRO A 1 87 ? -13.094 2.593 2.605 1.00 80.94 87 PRO A C 1
ATOM 658 O O . PRO A 1 87 ? -13.800 3.592 2.432 1.00 80.94 87 PRO A O 1
ATOM 661 N N . SER A 1 88 ? -13.619 1.390 2.842 1.00 85.38 88 SER A N 1
ATOM 662 C CA . SER A 1 88 ? -15.048 1.189 3.076 1.00 85.38 88 SER A CA 1
ATOM 663 C C . SER A 1 88 ? -15.486 1.914 4.347 1.00 85.38 88 SER A C 1
ATOM 665 O O . SER A 1 88 ? -14.758 1.932 5.344 1.00 85.38 88 SER A O 1
ATOM 667 N N . ALA A 1 89 ? -16.680 2.504 4.310 1.00 87.25 89 ALA A N 1
ATOM 668 C CA . ALA A 1 89 ? -17.267 3.151 5.477 1.00 87.25 89 ALA A CA 1
ATOM 669 C C . ALA A 1 89 ? -17.476 2.143 6.629 1.00 87.25 89 ALA A C 1
ATOM 671 O O . ALA A 1 89 ? -17.705 0.957 6.359 1.00 87.25 89 ALA A O 1
ATOM 672 N N . PRO A 1 90 ? -17.422 2.591 7.898 1.00 87.94 90 PRO A N 1
ATOM 673 C CA . PRO A 1 90 ? -17.788 1.763 9.042 1.00 87.94 90 PRO A CA 1
ATOM 674 C C . PRO A 1 90 ? -19.209 1.207 8.899 1.00 87.94 90 PRO A C 1
ATOM 676 O O . PRO A 1 90 ? -20.089 1.844 8.316 1.00 87.94 90 PRO A O 1
ATOM 679 N N . THR A 1 91 ? -19.441 0.009 9.435 1.00 91.50 91 THR A N 1
ATOM 680 C CA . THR A 1 91 ? -20.769 -0.617 9.384 1.00 91.50 91 THR A CA 1
ATOM 681 C C . THR A 1 91 ? -21.697 0.070 10.390 1.00 91.50 91 THR A C 1
ATOM 683 O O . THR A 1 91 ? -21.302 0.207 11.549 1.00 91.50 91 THR A O 1
ATOM 686 N N . PRO A 1 92 ? -22.915 0.487 9.995 1.00 92.00 92 PRO A N 1
ATOM 687 C CA . PRO A 1 92 ? -23.873 1.075 10.924 1.00 92.00 92 PRO A CA 1
ATOM 688 C C . PRO A 1 92 ? -24.190 0.137 12.102 1.00 92.00 92 PRO A C 1
ATOM 690 O O . PRO A 1 92 ? -24.293 -1.078 11.891 1.00 92.00 92 PRO A O 1
ATOM 693 N N . PRO A 1 93 ? -24.390 0.663 13.325 1.00 92.31 93 PRO A N 1
ATOM 694 C CA . PRO A 1 93 ? -24.805 -0.148 14.462 1.00 92.31 93 PRO A CA 1
ATOM 695 C C . PRO A 1 93 ? -26.180 -0.792 14.221 1.00 92.31 93 PRO A C 1
ATOM 697 O O . PRO A 1 93 ? -27.007 -0.224 13.502 1.00 92.31 93 PRO A O 1
ATOM 700 N N . PRO A 1 94 ? -26.459 -1.959 14.827 1.00 92.00 94 PRO A N 1
ATOM 701 C CA . PRO A 1 94 ? -27.776 -2.584 14.745 1.00 92.00 94 PRO A CA 1
ATOM 702 C C . PRO A 1 94 ? -28.851 -1.725 15.430 1.00 92.00 94 PRO A C 1
ATOM 704 O O . PRO A 1 94 ? -28.560 -0.906 16.306 1.00 92.00 94 PRO A O 1
ATOM 707 N N . GLU A 1 95 ? -30.119 -1.942 15.076 1.00 89.94 95 GLU A N 1
ATOM 708 C CA . GLU A 1 95 ? -31.239 -1.312 15.783 1.00 89.94 95 GLU A CA 1
ATOM 709 C C . GLU A 1 95 ? -31.211 -1.670 17.279 1.00 89.94 95 GLU A C 1
ATOM 711 O O . GLU A 1 95 ? -31.027 -2.828 17.654 1.00 89.94 95 GLU A O 1
ATOM 716 N N . GLY A 1 96 ? -31.380 -0.665 18.144 1.00 91.31 96 GLY A N 1
ATOM 717 C CA . GLY A 1 96 ? -31.284 -0.835 19.599 1.00 91.31 96 GLY A CA 1
ATOM 718 C C . GLY A 1 96 ? -29.856 -0.825 20.158 1.00 91.31 96 GLY A C 1
ATOM 719 O O . GLY A 1 96 ? -29.667 -1.209 21.312 1.00 91.31 96 GLY A O 1
ATOM 720 N N . ALA A 1 97 ? -28.864 -0.393 19.371 1.00 92.31 97 ALA A N 1
ATOM 721 C CA . ALA A 1 97 ? -27.492 -0.202 19.836 1.00 92.31 97 ALA A CA 1
ATOM 722 C C . ALA A 1 97 ? -27.416 0.663 21.108 1.00 92.31 97 ALA A C 1
ATOM 724 O O . ALA A 1 97 ? -28.172 1.623 21.286 1.00 92.31 97 ALA A O 1
ATOM 725 N N . SER A 1 98 ? -26.479 0.322 21.995 1.00 95.38 98 SER A N 1
ATOM 726 C CA . SER A 1 98 ? -26.228 1.094 23.211 1.00 95.38 98 SER A CA 1
ATOM 727 C C . SER A 1 98 ? -25.664 2.482 22.891 1.00 95.38 98 SER A C 1
ATOM 729 O O . SER A 1 98 ? -25.119 2.724 21.811 1.00 95.38 98 SER A O 1
ATOM 731 N N . THR A 1 99 ? -25.730 3.395 23.861 1.00 94.69 99 THR A N 1
ATOM 732 C CA . THR A 1 99 ? -25.091 4.719 23.760 1.00 94.69 99 THR A CA 1
ATOM 733 C C . THR A 1 99 ? -23.601 4.624 23.446 1.00 94.69 99 THR A C 1
ATOM 735 O O . THR A 1 99 ? -23.095 5.417 22.659 1.00 94.69 99 THR A O 1
ATOM 738 N N . ASP A 1 100 ? -22.912 3.629 24.006 1.00 93.56 100 ASP A N 1
ATOM 739 C CA . ASP A 1 100 ? -21.477 3.434 23.791 1.00 93.56 100 ASP A CA 1
ATOM 740 C C . ASP A 1 100 ? -21.181 2.938 22.369 1.00 93.56 100 ASP A C 1
ATOM 742 O O . ASP A 1 100 ? -20.229 3.394 21.742 1.00 93.56 100 ASP A O 1
ATOM 746 N N . GLN A 1 101 ? -22.024 2.053 21.825 1.00 91.69 101 GLN A N 1
ATOM 747 C CA . GLN A 1 101 ? -21.900 1.573 20.444 1.00 91.69 101 GLN A CA 1
ATOM 748 C C . GLN A 1 101 ? -22.153 2.690 19.427 1.00 91.69 101 GLN A C 1
ATOM 750 O O . GLN A 1 101 ? -21.447 2.783 18.425 1.00 91.69 101 GLN A O 1
ATOM 755 N N . LEU A 1 102 ? -23.132 3.556 19.700 1.00 94.12 102 LEU A N 1
ATOM 756 C CA . LEU A 1 102 ? -23.404 4.739 18.884 1.00 94.12 102 LEU A CA 1
ATOM 757 C C . LEU A 1 102 ? -22.229 5.727 18.933 1.00 94.12 102 LEU A C 1
ATOM 759 O O . LEU A 1 102 ? -21.753 6.159 17.888 1.00 94.12 102 LEU A O 1
ATOM 763 N N . ALA A 1 103 ? -21.694 6.009 20.125 1.00 93.62 103 ALA A N 1
ATOM 764 C CA . ALA A 1 103 ? -20.542 6.896 20.290 1.00 93.62 103 ALA A CA 1
ATOM 765 C C . ALA A 1 103 ? -19.273 6.352 19.608 1.00 93.62 103 ALA A C 1
ATOM 767 O O . ALA A 1 103 ? -18.502 7.115 19.020 1.00 93.62 103 ALA A O 1
ATOM 768 N N . GLN A 1 104 ? -19.053 5.034 19.657 1.00 91.06 104 GLN A N 1
ATOM 769 C CA . GLN A 1 104 ? -17.955 4.390 18.940 1.00 91.06 104 GLN A CA 1
ATOM 770 C C . GLN A 1 104 ? -18.120 4.539 17.423 1.00 91.06 104 GLN A C 1
ATOM 772 O O . GLN A 1 104 ? -17.168 4.934 16.751 1.00 91.06 104 GLN A O 1
ATOM 777 N N . PHE A 1 105 ? -19.318 4.284 16.891 1.00 92.12 105 PHE A N 1
ATOM 778 C CA . PHE A 1 105 ? -19.594 4.448 15.465 1.00 92.12 105 PHE A CA 1
ATOM 779 C C . PHE A 1 105 ? -19.393 5.891 14.994 1.00 92.12 105 PHE A C 1
ATOM 781 O O . PHE A 1 105 ? -18.746 6.104 13.972 1.00 92.12 105 PHE A O 1
ATOM 788 N N . ASP A 1 106 ? -19.862 6.886 15.750 1.00 92.75 106 ASP A N 1
ATOM 789 C CA . ASP A 1 106 ? -19.659 8.301 15.415 1.00 92.75 106 ASP A CA 1
ATOM 790 C C . ASP A 1 106 ? -18.164 8.665 15.356 1.00 92.75 106 ASP A C 1
ATOM 792 O O . ASP A 1 106 ? -17.715 9.388 14.459 1.00 92.75 106 ASP A O 1
ATOM 796 N N . SER A 1 107 ? -17.370 8.120 16.284 1.00 90.19 107 SER A N 1
ATOM 797 C CA . SER A 1 107 ? -15.912 8.276 16.297 1.00 90.19 107 SER A CA 1
ATOM 798 C C . SER A 1 107 ? -15.256 7.632 15.068 1.00 90.19 107 SER A C 1
ATOM 800 O O . SER A 1 107 ? -14.464 8.276 14.373 1.00 90.19 107 SER A O 1
ATOM 802 N N . GLU A 1 108 ? -15.619 6.387 14.752 1.00 87.56 108 GLU A N 1
ATOM 803 C CA . GLU A 1 108 ? -15.106 5.649 13.592 1.00 87.56 108 GLU A CA 1
ATOM 804 C C . GLU A 1 108 ? -15.497 6.318 12.268 1.00 87.56 108 GLU A C 1
ATOM 806 O O . GLU A 1 108 ? -14.669 6.428 11.361 1.00 87.56 108 GLU A O 1
ATOM 811 N N . LEU A 1 109 ? -16.727 6.825 12.161 1.00 91.94 109 LEU A N 1
ATOM 812 C CA . LEU A 1 109 ? -17.229 7.525 10.981 1.00 91.94 109 LEU A CA 1
ATOM 813 C C . LEU A 1 109 ? -16.496 8.852 10.759 1.00 91.94 109 LEU A C 1
ATOM 815 O O . LEU A 1 109 ? -16.113 9.175 9.633 1.00 91.94 109 LEU A O 1
ATOM 819 N N . SER A 1 110 ? -16.232 9.601 11.832 1.00 90.62 110 SER A N 1
ATOM 820 C CA . SER A 1 110 ? -15.417 10.818 11.775 1.00 90.62 110 SER A CA 1
ATOM 821 C C . SER A 1 110 ? -13.975 10.517 11.347 1.00 90.62 110 SER A C 1
ATOM 823 O O . SER A 1 110 ? -13.425 11.176 10.457 1.00 90.62 110 SER A O 1
ATOM 825 N N . ALA A 1 111 ? -13.360 9.477 11.921 1.00 85.81 111 ALA A N 1
ATOM 826 C CA . ALA A 1 111 ? -12.020 9.034 11.543 1.00 85.81 111 ALA A CA 1
ATOM 827 C C . ALA A 1 111 ? -11.953 8.597 10.068 1.00 85.81 111 ALA A C 1
ATOM 829 O O . ALA A 1 111 ? -11.017 8.974 9.356 1.00 85.81 111 ALA A O 1
ATOM 830 N N . HIS A 1 112 ? -12.969 7.871 9.591 1.00 86.38 112 HIS A N 1
ATOM 831 C CA . HIS A 1 112 ? -13.112 7.472 8.190 1.00 86.38 112 HIS A CA 1
ATOM 832 C C . HIS A 1 112 ? -13.214 8.681 7.256 1.00 86.38 112 HIS A C 1
ATOM 834 O O . HIS A 1 112 ? -12.454 8.763 6.291 1.00 86.38 112 HIS A O 1
ATOM 840 N N . GLY A 1 113 ? -14.063 9.664 7.573 1.00 89.69 113 GLY A N 1
ATOM 841 C CA . GLY A 1 113 ? -14.193 10.887 6.776 1.00 89.69 113 GLY A CA 1
ATOM 842 C C . GLY A 1 113 ? -12.876 11.664 6.668 1.00 89.69 113 GLY A C 1
ATOM 843 O O . GLY A 1 113 ? -12.485 12.097 5.581 1.00 89.69 113 GLY A O 1
ATOM 844 N N . ASN A 1 114 ? -12.135 11.779 7.774 1.00 87.88 114 ASN A N 1
ATOM 845 C CA . ASN A 1 114 ? -10.809 12.401 7.787 1.00 87.88 114 ASN A CA 1
ATOM 846 C C . ASN A 1 114 ? -9.799 11.642 6.915 1.00 87.88 114 ASN A C 1
ATOM 848 O O . ASN A 1 114 ? -9.008 12.264 6.199 1.00 87.88 114 ASN A O 1
ATOM 852 N N . LEU A 1 115 ? -9.837 10.307 6.947 1.00 82.69 115 LEU A N 1
ATOM 853 C CA . LEU A 1 115 ? -8.994 9.460 6.112 1.00 82.69 115 LEU A CA 1
ATOM 854 C C . LEU A 1 115 ? -9.328 9.630 4.624 1.00 82.69 115 LEU A C 1
ATOM 856 O O . LEU A 1 115 ? -8.433 9.941 3.844 1.00 82.69 115 LEU A O 1
ATOM 860 N N . VAL A 1 116 ? -10.599 9.511 4.231 1.00 86.62 116 VAL A N 1
ATOM 861 C CA . VAL A 1 116 ? -11.039 9.690 2.834 1.00 86.62 116 VAL A CA 1
ATOM 862 C C . VAL A 1 116 ? -10.643 11.062 2.292 1.00 86.62 116 VAL A C 1
ATOM 864 O O . VAL A 1 116 ? -10.138 11.160 1.170 1.00 86.62 116 VAL A O 1
ATOM 867 N N . ASN A 1 117 ? -10.813 12.120 3.089 1.00 87.94 117 ASN A N 1
ATOM 868 C CA . ASN A 1 117 ? -10.408 13.471 2.707 1.00 87.94 117 ASN A CA 1
ATOM 869 C C . ASN A 1 117 ? -8.898 13.570 2.482 1.00 87.94 117 ASN A C 1
ATOM 871 O O . ASN A 1 117 ? -8.462 14.162 1.496 1.00 87.94 117 ASN A O 1
ATOM 875 N N . ARG A 1 118 ? -8.091 12.963 3.359 1.00 81.12 118 ARG A N 1
ATOM 876 C CA . ARG A 1 118 ? -6.632 12.931 3.205 1.00 81.12 118 ARG A CA 1
ATOM 877 C C . ARG A 1 118 ? -6.218 12.186 1.939 1.00 81.12 118 ARG A C 1
ATOM 879 O O . ARG A 1 118 ? -5.457 12.745 1.156 1.00 81.12 118 ARG A O 1
ATOM 886 N N . ILE A 1 119 ? -6.762 10.988 1.716 1.00 80.06 119 ILE A N 1
ATOM 887 C CA . ILE A 1 119 ? -6.496 10.183 0.514 1.00 80.06 119 ILE A CA 1
ATOM 888 C C . ILE A 1 119 ? -6.823 11.000 -0.738 1.00 80.06 119 ILE A C 1
ATOM 890 O O . ILE A 1 119 ? -5.984 11.179 -1.618 1.00 80.06 119 ILE A O 1
ATOM 894 N N . SER A 1 120 ? -8.023 11.576 -0.779 1.00 82.31 120 SER A N 1
ATOM 895 C CA . SER A 1 120 ? -8.495 12.365 -1.918 1.00 82.31 120 SER A CA 1
ATOM 896 C C . SER A 1 120 ? -7.631 13.605 -2.170 1.00 82.31 120 SER A C 1
ATOM 898 O O . SER A 1 120 ? -7.376 13.959 -3.321 1.00 82.31 120 SER A O 1
ATOM 900 N N . ASN A 1 121 ? -7.165 14.272 -1.110 1.00 82.50 121 ASN A N 1
ATOM 901 C CA . ASN A 1 121 ? -6.321 15.462 -1.216 1.00 82.50 121 ASN A CA 1
ATOM 902 C C . ASN A 1 121 ? -4.881 15.138 -1.623 1.00 82.50 121 ASN A C 1
ATOM 904 O O . ASN A 1 121 ? -4.287 15.928 -2.347 1.00 82.50 121 ASN A O 1
ATOM 908 N N . ASN A 1 122 ? -4.335 13.994 -1.207 1.00 75.06 122 ASN A N 1
ATOM 909 C CA . ASN A 1 122 ? -3.010 13.533 -1.631 1.00 75.06 122 ASN A CA 1
ATOM 910 C C . ASN A 1 122 ? -3.019 13.008 -3.075 1.00 75.06 122 ASN A C 1
ATOM 912 O O . ASN A 1 122 ? -2.033 13.150 -3.795 1.00 75.06 122 ASN A O 1
ATOM 916 N N . TYR A 1 123 ? -4.145 12.441 -3.514 1.00 73.25 123 TYR A N 1
ATOM 917 C CA . TYR A 1 123 ? -4.316 11.888 -4.856 1.00 73.25 123 TYR A CA 1
ATOM 918 C C . TYR A 1 123 ? -4.443 12.971 -5.943 1.00 73.25 123 TYR A C 1
ATOM 920 O O . TYR A 1 123 ? -3.828 12.870 -7.004 1.00 73.25 123 TYR A O 1
ATOM 928 N N . LYS A 1 124 ? -5.205 14.045 -5.687 1.00 73.56 124 LYS A N 1
ATOM 929 C CA . LYS A 1 124 ? -5.508 15.098 -6.683 1.00 73.56 124 LYS A CA 1
ATOM 930 C C . LYS A 1 124 ? -4.280 15.797 -7.305 1.00 73.56 124 LYS A C 1
ATOM 932 O O . LYS A 1 124 ? -4.286 15.968 -8.522 1.00 73.56 124 LYS A O 1
ATOM 937 N N . PRO A 1 125 ? -3.244 16.212 -6.549 1.00 67.44 125 PRO A N 1
ATOM 938 C CA . PRO A 1 125 ? -2.107 16.957 -7.100 1.00 67.44 125 PRO A CA 1
ATOM 939 C C . PRO A 1 125 ? -1.252 16.157 -8.088 1.00 67.44 125 PRO A C 1
ATOM 941 O O . PRO A 1 125 ? -0.599 16.753 -8.938 1.00 67.44 125 PRO A O 1
ATOM 944 N N . ASN A 1 126 ? -1.277 14.824 -8.002 1.00 66.62 126 ASN A N 1
ATOM 945 C CA . ASN A 1 126 ? -0.426 13.931 -8.791 1.00 66.62 126 ASN A CA 1
ATOM 946 C C . ASN A 1 126 ? -1.227 13.026 -9.736 1.00 66.62 126 ASN A C 1
ATOM 948 O O . ASN A 1 126 ? -0.675 12.071 -10.274 1.00 66.62 126 ASN A O 1
ATOM 952 N N . LEU A 1 127 ? -2.511 13.325 -9.959 1.00 72.00 127 LEU A N 1
ATOM 953 C CA . LEU A 1 127 ? -3.464 12.450 -10.648 1.00 72.00 127 LEU A CA 1
ATOM 954 C C . LEU A 1 127 ? -2.989 12.017 -12.042 1.00 72.00 127 LEU A C 1
ATOM 956 O O . LEU A 1 127 ? -3.120 10.853 -12.389 1.00 72.00 127 LEU A O 1
ATOM 960 N N . ALA A 1 128 ? -2.374 12.924 -12.808 1.00 70.50 128 ALA A N 1
ATOM 961 C CA . ALA A 1 128 ? -1.864 12.625 -14.149 1.00 70.50 128 ALA A CA 1
ATOM 962 C C . ALA A 1 128 ? -0.673 11.652 -14.152 1.00 70.50 128 ALA A C 1
ATOM 964 O O . ALA A 1 128 ? -0.526 10.875 -15.088 1.00 70.50 128 ALA A O 1
ATOM 965 N N . ILE A 1 129 ? 0.172 11.697 -13.118 1.00 72.06 129 ILE A N 1
ATOM 966 C CA . ILE A 1 129 ? 1.274 10.745 -12.944 1.00 72.06 129 ILE A CA 1
ATOM 967 C C . ILE A 1 129 ? 0.682 9.445 -12.405 1.00 72.06 129 ILE A C 1
ATOM 969 O O . ILE A 1 129 ? 0.838 8.400 -13.007 1.00 72.06 129 ILE A O 1
ATOM 973 N N . ILE A 1 130 ? -0.092 9.511 -11.323 1.00 70.31 130 ILE A N 1
ATOM 974 C CA . ILE A 1 130 ? -0.696 8.348 -10.666 1.00 70.31 130 ILE A CA 1
ATOM 975 C C . ILE A 1 130 ? -1.556 7.504 -11.620 1.00 70.31 130 ILE A C 1
ATOM 977 O O . ILE A 1 130 ? -1.459 6.286 -11.570 1.00 70.31 130 ILE A O 1
ATOM 981 N N . GLN A 1 131 ? -2.362 8.118 -12.490 1.00 73.12 131 GLN A N 1
ATOM 982 C CA . GLN A 1 131 ? -3.228 7.407 -13.441 1.00 73.12 131 GLN A CA 1
ATOM 983 C C . GLN A 1 131 ? -2.537 7.020 -14.749 1.00 73.12 131 GLN A C 1
ATOM 985 O O . GLN A 1 131 ? -3.174 6.404 -15.604 1.00 73.12 131 GLN A O 1
ATOM 990 N N . ALA A 1 132 ? -1.267 7.381 -14.942 1.00 78.88 132 ALA A N 1
ATOM 991 C CA . ALA A 1 132 ? -0.542 6.878 -16.093 1.00 78.88 132 ALA A CA 1
ATOM 992 C C . ALA A 1 132 ? -0.477 5.349 -16.023 1.00 78.88 132 ALA A C 1
ATOM 994 O O . ALA A 1 132 ? -0.410 4.755 -14.941 1.00 78.88 132 ALA A O 1
ATOM 995 N N . GLU A 1 133 ? -0.494 4.720 -17.194 1.00 78.12 133 GLU A N 1
ATOM 996 C CA . GLU A 1 133 ? -0.313 3.279 -17.297 1.00 78.12 133 GLU A CA 1
ATOM 997 C C . GLU A 1 133 ? 0.962 2.864 -16.571 1.00 78.12 133 GLU A C 1
ATOM 999 O O . GLU A 1 133 ? 2.021 3.487 -16.705 1.00 78.12 133 GLU A O 1
ATOM 1004 N N . THR A 1 134 ? 0.846 1.802 -15.782 1.00 80.62 134 THR A N 1
ATOM 1005 C CA . THR A 1 134 ? 1.997 1.204 -15.125 1.00 80.62 134 THR A CA 1
ATOM 1006 C C . THR A 1 134 ? 2.895 0.605 -16.206 1.00 80.62 134 THR A C 1
ATOM 1008 O O . THR A 1 134 ? 2.483 -0.375 -16.825 1.00 80.62 134 THR A O 1
ATOM 1011 N N . PRO A 1 135 ? 4.106 1.131 -16.458 1.00 79.38 135 PRO A N 1
ATOM 1012 C CA . PRO A 1 135 ? 4.995 0.550 -17.449 1.00 79.38 135 PRO A CA 1
ATOM 1013 C C . PRO A 1 135 ? 5.302 -0.899 -17.074 1.00 79.38 135 PRO A C 1
ATOM 1015 O O . PRO A 1 135 ? 5.472 -1.247 -15.898 1.00 79.38 135 PRO A O 1
ATOM 1018 N N . TYR A 1 136 ? 5.348 -1.754 -18.089 1.00 82.62 136 TYR A N 1
ATOM 1019 C CA . TYR A 1 136 ? 5.743 -3.143 -17.935 1.00 82.62 136 TYR A CA 1
ATOM 1020 C C . TYR A 1 136 ? 7.237 -3.279 -18.200 1.00 82.62 136 TYR A C 1
ATOM 1022 O O . TYR A 1 136 ? 7.698 -3.084 -19.323 1.00 82.62 136 TYR A O 1
ATOM 1030 N N . PHE A 1 137 ? 7.990 -3.614 -17.155 1.00 78.44 137 PHE A N 1
ATOM 1031 C CA . PHE A 1 137 ? 9.417 -3.876 -17.266 1.00 78.44 137 PHE A CA 1
ATOM 1032 C C . PHE A 1 137 ? 9.646 -5.384 -17.376 1.00 78.44 137 PHE A C 1
ATOM 1034 O O . PHE A 1 137 ? 9.462 -6.117 -16.406 1.00 78.44 137 PHE A O 1
ATOM 1041 N N . GLU A 1 138 ? 10.078 -5.851 -18.551 1.00 71.31 138 GLU A N 1
ATOM 1042 C CA . GLU A 1 138 ? 10.465 -7.259 -18.746 1.00 71.31 138 GLU A CA 1
ATOM 1043 C C . GLU A 1 138 ? 11.719 -7.621 -17.926 1.00 71.31 138 GLU A C 1
ATOM 1045 O O . GLU A 1 138 ? 11.939 -8.778 -17.575 1.00 71.31 138 GLU A O 1
ATOM 1050 N N . ARG A 1 139 ? 12.562 -6.626 -17.618 1.00 68.62 139 ARG A N 1
ATOM 1051 C CA . ARG A 1 139 ? 13.786 -6.737 -16.815 1.00 68.62 139 ARG A CA 1
ATOM 1052 C C . ARG A 1 139 ? 14.022 -5.430 -16.066 1.00 68.62 139 ARG A C 1
ATOM 1054 O O . ARG A 1 139 ? 13.662 -4.372 -16.570 1.00 68.62 139 ARG A O 1
ATOM 1061 N N . GLY A 1 140 ? 14.658 -5.490 -14.900 1.00 67.12 140 GLY A N 1
ATOM 1062 C CA . GLY A 1 140 ? 15.007 -4.289 -14.145 1.00 67.12 140 GLY A CA 1
ATOM 1063 C C . GLY A 1 140 ? 15.291 -4.571 -12.677 1.00 67.12 140 GLY A C 1
ATOM 1064 O O . GLY A 1 140 ? 15.487 -5.718 -12.271 1.00 67.12 140 GLY A O 1
ATOM 1065 N N . PHE A 1 141 ? 15.301 -3.504 -11.884 1.00 71.81 141 PHE A N 1
ATOM 1066 C CA . PHE A 1 141 ? 15.440 -3.578 -10.435 1.00 71.81 141 PHE A CA 1
ATOM 1067 C C . PHE A 1 141 ? 14.103 -3.315 -9.741 1.00 71.81 141 PHE A C 1
ATOM 1069 O O . PHE A 1 141 ? 13.197 -2.675 -10.279 1.00 71.81 141 PHE A O 1
ATOM 1076 N N . VAL A 1 142 ? 14.004 -3.805 -8.510 1.00 74.44 142 VAL A N 1
ATOM 1077 C CA . VAL A 1 142 ? 12.975 -3.413 -7.554 1.00 74.44 142 VAL A CA 1
ATOM 1078 C C . VAL A 1 142 ? 13.701 -2.747 -6.401 1.00 74.44 142 VAL A C 1
ATOM 1080 O O . VAL A 1 142 ? 14.557 -3.363 -5.763 1.00 74.44 142 VAL A O 1
ATOM 1083 N N . ALA A 1 143 ? 13.375 -1.489 -6.148 1.00 78.56 143 ALA A N 1
ATOM 1084 C CA . ALA A 1 143 ? 13.916 -0.737 -5.033 1.00 78.56 143 ALA A CA 1
ATOM 1085 C C . ALA A 1 143 ? 12.915 -0.733 -3.875 1.00 78.56 143 ALA A C 1
ATOM 1087 O O . ALA A 1 143 ? 11.725 -0.482 -4.070 1.00 78.56 143 ALA A O 1
ATOM 1088 N N . LEU A 1 144 ? 13.412 -0.975 -2.660 1.00 81.50 144 LEU A N 1
ATOM 1089 C CA . LEU A 1 144 ? 12.685 -0.692 -1.427 1.00 81.50 144 LEU A CA 1
ATOM 1090 C C . LEU A 1 144 ? 13.290 0.550 -0.781 1.00 81.50 144 LEU A C 1
ATOM 1092 O O . LEU A 1 144 ? 14.488 0.592 -0.506 1.00 81.50 144 LEU A O 1
ATOM 1096 N N . VAL A 1 145 ? 12.446 1.532 -0.492 1.00 82.12 145 VAL A N 1
ATOM 1097 C CA . VAL A 1 145 ? 12.819 2.729 0.256 1.00 82.12 145 VAL A CA 1
ATOM 1098 C C . VAL A 1 145 ? 11.981 2.775 1.525 1.00 82.12 145 VAL A C 1
ATOM 1100 O O . VAL A 1 145 ? 10.757 2.774 1.466 1.00 82.12 145 VAL A O 1
ATOM 1103 N N . ALA A 1 146 ? 12.632 2.815 2.684 1.00 81.56 146 ALA A N 1
ATOM 1104 C CA . ALA A 1 146 ? 11.958 2.999 3.963 1.00 81.56 146 ALA A CA 1
ATOM 1105 C C . ALA A 1 146 ? 12.239 4.411 4.487 1.00 81.56 146 ALA A C 1
ATOM 1107 O O . ALA A 1 146 ? 13.398 4.792 4.653 1.00 81.56 146 ALA A O 1
ATOM 1108 N N . LEU A 1 147 ? 11.184 5.185 4.737 1.00 79.50 147 LEU A N 1
ATOM 1109 C CA . LEU A 1 147 ? 11.262 6.571 5.194 1.00 79.50 147 LEU A CA 1
ATOM 1110 C C . LEU A 1 147 ? 10.617 6.723 6.574 1.00 79.50 147 LEU A C 1
ATOM 1112 O O . LEU A 1 147 ? 9.508 6.244 6.826 1.00 79.50 147 LEU A O 1
ATOM 1116 N N . SER A 1 148 ? 11.288 7.463 7.454 1.00 73.88 148 SER A N 1
ATOM 1117 C CA . SER A 1 148 ? 10.730 7.914 8.728 1.00 73.88 148 SER A CA 1
ATOM 1118 C C . SER A 1 148 ? 10.967 9.408 8.883 1.00 73.88 148 SER A C 1
ATOM 1120 O O . SER A 1 148 ? 12.071 9.889 8.646 1.00 73.88 148 SER A O 1
ATOM 1122 N N . GLU A 1 149 ? 9.929 10.140 9.283 1.00 68.31 149 GLU A N 1
ATOM 1123 C CA . GLU A 1 149 ? 9.999 11.593 9.502 1.00 68.31 149 GLU A CA 1
ATOM 1124 C C . GLU A 1 149 ? 10.861 11.952 10.723 1.00 68.31 149 GLU A C 1
ATOM 1126 O O . GLU A 1 149 ? 11.388 13.057 10.822 1.00 68.31 149 GLU A O 1
ATOM 1131 N N . SER A 1 150 ? 11.017 11.017 11.666 1.00 73.12 150 SER A N 1
ATOM 1132 C CA . SER A 1 150 ? 11.897 11.153 12.830 1.00 73.12 150 SER A CA 1
ATOM 1133 C C . SER A 1 150 ? 12.285 9.785 13.409 1.00 73.12 150 SER A C 1
ATOM 1135 O O . SER A 1 150 ? 11.651 8.767 13.120 1.00 73.12 150 SER A O 1
ATOM 1137 N N . GLY A 1 151 ? 13.331 9.746 14.238 1.00 75.44 151 GLY A N 1
ATOM 1138 C CA . GLY A 1 151 ? 13.831 8.516 14.861 1.00 75.44 151 GLY A CA 1
ATOM 1139 C C . GLY A 1 151 ? 14.698 7.656 13.934 1.00 75.44 151 GLY A C 1
ATOM 1140 O O . GLY A 1 151 ? 15.243 8.142 12.947 1.00 75.44 151 GLY A O 1
ATOM 1141 N N . THR A 1 152 ? 14.844 6.374 14.277 1.00 77.31 152 THR A N 1
ATOM 1142 C CA . THR A 1 152 ? 15.682 5.415 13.537 1.00 77.31 152 THR A CA 1
ATOM 1143 C C . THR A 1 152 ? 14.812 4.435 12.756 1.00 77.31 152 THR A C 1
ATOM 1145 O O . THR A 1 152 ? 13.835 3.904 13.287 1.00 77.31 152 THR A O 1
ATOM 1148 N N . THR A 1 153 ? 15.191 4.150 11.510 1.00 76.38 153 THR A N 1
ATOM 1149 C CA . THR A 1 153 ? 14.585 3.100 10.682 1.00 76.38 153 THR A CA 1
ATOM 1150 C C . THR A 1 153 ? 15.605 1.997 10.454 1.00 76.38 153 THR A C 1
ATOM 1152 O O . THR A 1 153 ? 16.600 2.208 9.769 1.00 76.38 153 THR A O 1
ATOM 1155 N N . ASN A 1 154 ? 15.351 0.821 11.026 1.00 80.25 154 ASN A N 1
ATOM 1156 C CA . ASN A 1 154 ? 16.170 -0.367 10.811 1.00 80.25 154 ASN A CA 1
ATOM 1157 C C . ASN A 1 154 ? 15.410 -1.319 9.887 1.00 80.25 154 ASN A C 1
ATOM 1159 O O . ASN A 1 154 ? 14.317 -1.763 10.233 1.00 80.25 154 ASN A O 1
ATOM 1163 N N . CYS A 1 155 ? 15.980 -1.612 8.719 1.00 77.00 155 CYS A N 1
ATOM 1164 C CA . CYS A 1 155 ? 15.426 -2.588 7.784 1.00 77.00 155 CYS A CA 1
ATOM 1165 C C . CYS A 1 155 ? 16.214 -3.893 7.895 1.00 77.00 155 CYS A C 1
ATOM 1167 O O . CYS A 1 155 ? 17.420 -3.904 7.649 1.00 77.00 155 CYS A O 1
ATOM 1169 N N . GLU A 1 156 ? 15.535 -4.983 8.246 1.00 79.94 156 GLU A N 1
ATOM 1170 C CA . GLU A 1 156 ? 16.096 -6.332 8.188 1.00 79.94 156 GLU A CA 1
ATOM 1171 C C . GLU A 1 156 ? 15.546 -7.051 6.955 1.00 79.94 156 GLU A C 1
ATOM 1173 O O . GLU A 1 156 ? 14.333 -7.139 6.759 1.00 79.94 156 GLU A O 1
ATOM 1178 N N . PHE A 1 157 ? 16.449 -7.563 6.121 1.00 74.12 157 PHE A N 1
ATOM 1179 C CA . PHE A 1 157 ? 16.111 -8.308 4.914 1.00 74.12 157 PHE A CA 1
ATOM 1180 C C . PHE A 1 157 ? 16.284 -9.801 5.190 1.00 74.12 157 PHE A C 1
ATOM 1182 O O . PHE A 1 157 ? 17.389 -10.264 5.469 1.00 74.12 157 PHE A O 1
ATOM 1189 N N . ASN A 1 158 ? 15.193 -10.560 5.112 1.00 70.56 158 ASN A N 1
ATOM 1190 C CA . ASN A 1 158 ? 15.191 -12.009 5.298 1.00 70.56 158 ASN A CA 1
ATOM 1191 C C . ASN A 1 158 ? 14.557 -12.671 4.070 1.00 70.56 158 ASN A C 1
ATOM 1193 O O . ASN A 1 158 ? 13.466 -12.269 3.665 1.00 70.56 158 ASN A O 1
ATOM 1197 N N . ASN A 1 159 ? 15.246 -13.648 3.461 1.00 63.34 159 ASN A N 1
ATOM 1198 C CA . ASN A 1 159 ? 14.802 -14.338 2.239 1.00 63.34 159 ASN A CA 1
ATOM 1199 C C . ASN A 1 159 ? 14.298 -13.366 1.156 1.00 63.34 159 ASN A C 1
ATOM 1201 O O . ASN A 1 159 ? 13.259 -13.574 0.532 1.00 63.34 159 ASN A O 1
ATOM 1205 N N . SER A 1 160 ? 15.013 -12.254 0.992 1.00 61.25 160 SER A N 1
ATOM 1206 C CA . SER A 1 160 ? 14.657 -11.185 0.066 1.00 61.25 160 SER A CA 1
ATOM 1207 C C . SER A 1 160 ? 15.311 -11.472 -1.282 1.00 61.25 160 SER A C 1
ATOM 1209 O O . SER A 1 160 ? 16.508 -11.254 -1.455 1.00 61.25 160 SER A O 1
ATOM 1211 N N . TRP A 1 161 ? 14.533 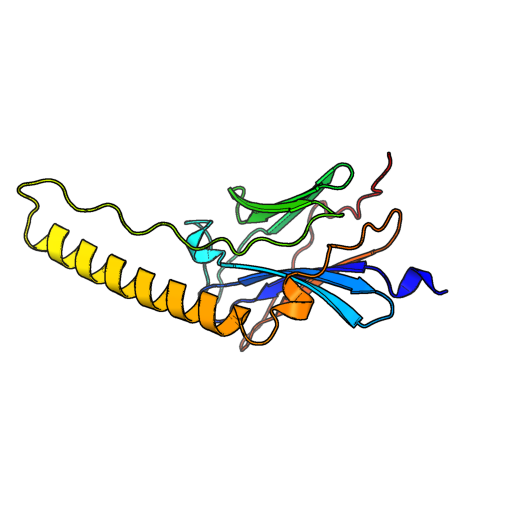-12.009 -2.219 1.00 53.00 161 TRP A N 1
ATOM 1212 C CA . TRP A 1 161 ? 14.986 -12.320 -3.574 1.00 53.00 161 TRP A CA 1
ATOM 1213 C C . TRP A 1 161 ? 14.462 -11.252 -4.537 1.00 53.00 161 TRP A C 1
ATOM 1215 O O . TRP A 1 161 ? 13.284 -10.895 -4.491 1.00 53.00 161 TRP A O 1
ATOM 1225 N N . LEU A 1 162 ? 15.332 -10.746 -5.411 1.00 52.25 162 LEU A N 1
ATOM 1226 C CA . LEU A 1 162 ? 14.921 -9.944 -6.559 1.00 52.25 162 LEU A CA 1
ATOM 1227 C C . LEU A 1 162 ? 14.317 -10.903 -7.596 1.00 52.25 162 LEU A C 1
ATOM 1229 O O . LEU A 1 162 ? 14.976 -11.857 -8.009 1.00 52.25 162 LEU A O 1
ATOM 1233 N N . TRP A 1 163 ? 13.054 -10.700 -7.962 1.00 49.25 163 TRP A N 1
ATOM 1234 C CA . TRP A 1 163 ? 12.342 -11.580 -8.889 1.00 49.25 163 TRP A CA 1
ATOM 1235 C C . TRP A 1 163 ? 12.861 -11.383 -10.316 1.00 49.25 163 TRP A C 1
ATOM 1237 O O . TRP A 1 163 ? 13.101 -10.255 -10.740 1.00 49.25 163 TRP A O 1
ATOM 1247 N N . ILE A 1 164 ? 12.965 -12.475 -11.074 1.00 44.28 164 ILE A N 1
ATOM 1248 C CA . ILE A 1 164 ? 12.945 -12.417 -12.537 1.00 44.28 164 ILE A CA 1
ATOM 1249 C C . ILE A 1 164 ? 11.473 -12.557 -12.926 1.00 44.28 164 ILE A C 1
ATOM 1251 O O . ILE A 1 164 ? 10.860 -13.586 -12.640 1.00 44.28 164 ILE A O 1
ATOM 1255 N N . ILE A 1 165 ? 10.893 -11.513 -13.515 1.00 46.31 165 ILE A N 1
ATOM 1256 C CA . ILE A 1 165 ? 9.589 -11.614 -14.171 1.00 46.31 165 ILE A CA 1
ATOM 1257 C C . ILE A 1 165 ? 9.850 -12.305 -15.511 1.00 46.31 165 ILE A C 1
ATOM 1259 O O . ILE A 1 165 ? 10.273 -11.658 -16.462 1.00 46.31 165 ILE A O 1
ATOM 1263 N N . ASP A 1 166 ? 9.687 -13.625 -15.558 1.00 38.97 166 ASP A N 1
ATOM 1264 C CA . ASP A 1 166 ? 9.755 -14.392 -16.807 1.00 38.97 166 ASP A CA 1
ATOM 1265 C C . ASP A 1 166 ? 8.336 -14.716 -17.301 1.00 38.97 166 ASP A C 1
ATOM 1267 O O . ASP A 1 166 ? 7.405 -14.794 -16.489 1.00 38.97 166 ASP A O 1
ATOM 1271 N N . LYS A 1 167 ? 8.169 -14.831 -18.624 1.00 46.28 167 LYS A N 1
ATOM 1272 C CA . LYS A 1 167 ? 6.869 -15.076 -19.280 1.00 46.28 167 LYS A CA 1
ATOM 1273 C C . LYS A 1 167 ? 6.338 -16.486 -19.037 1.00 46.28 167 LYS A C 1
ATOM 1275 O O . LYS A 1 167 ? 7.138 -17.445 -19.088 1.00 46.28 167 LYS A O 1
#

Nearest PDB structures (foldseek):
  8d8o-assembly1_A  TM=7.838E-01  e=2.406E+00  Homo sapiens
  2c4r-assembly1_L  TM=7.186E-01  e=1.658E+00  Escherichia coli
  2bx2-assembly1_L  TM=4.591E-01  e=1.294E+00  Escherichia coli
  4ife-assembly1_A  TM=5.507E-01  e=6.099E+00  Lederbergvirus Sf6
  6g63-assembly1_L  TM=3.287E-01  e=1.010E+00  Escherichia coli K-12

Foldseek 3Di:
DQQAFWEWEWEWELPDQTWTKIFITHSVHTQAIDIFSCVQQPVQDDSDPPDDKDWDWDDEAQKIWIDIPNGTRDMDGQQAFDDDDAHDQDDDDDPPDDPVSVVVNVVSRVVSVVRRVVSVVVCVVCVNRHRGGRHRDQDYFYDYHYDYPDDDDDDDDDPDDTDRNDD

Sequence (167 aa):
NEDALSQYLVIATRGANGHIVFSSMEDGKLRNGIDSYANYLDPKFQVQNGATNRLTVVGRGNTLTIFTNGVQIDQVVAGDQPVLTLPSAPTPPPEGASTDQLAQFDSELSAHGNLVNRISNNYKPNLAIIQAETPYFERGFVALVALSESGTTNCEFNNSWLWIIDK

Solvent-accessible surface area (backbone atoms only — not comparable to full-atom values): 9975 Å² total; per-residue (Å²): 124,73,66,80,34,30,33,43,36,39,38,41,34,44,56,85,61,17,37,40,30,42,32,36,28,51,80,77,35,76,44,24,41,46,80,38,54,37,39,76,60,23,87,83,46,60,56,57,92,91,53,86,72,49,77,48,77,47,78,56,63,59,33,37,36,34,27,40,76,86,37,74,60,50,73,46,48,46,66,40,56,55,75,91,81,74,83,78,77,74,81,80,76,62,92,86,57,50,73,67,55,49,53,49,47,55,51,50,45,52,54,47,52,56,47,53,51,48,54,54,60,65,44,61,86,45,39,77,39,24,46,26,54,28,76,73,71,74,67,67,52,76,47,79,45,81,48,63,95,67,88,85,87,85,86,84,84,72,94,77,73,85,78,81,55,59,135

pLDDT: mean 80.19, std 11.11, range [38.97, 95.38]

Secondary structure (DSSP, 8-state):
--GGG-EEEEEEE-STT-EEEEEEEETTEEEEEEEEEHHHH-TT---STT----EEEEEETTEEEEEETTEEEEEEETTSPPP-PPPPPPPPPPTT--HHHHHHHHHHHHHHHHHHHHHHHHHGGGHHHHTS-----SS-EEEEEEE-SSS---PPPSS-PPP----

Mean predicted aligned error: 7.88 Å

Radius of gyration: 17.97 Å; Cα contacts (8 Å, |Δi|>4): 274; chains: 1; bounding box: 54×32×44 Å